Protein AF-R7IQS1-F1 (afdb_monomer_lite)

pLDDT: mean 73.22, std 17.19, range [38.41, 94.25]

Sequence (146 aa):
MSEILFSYESRPSFVGPFTARGRSVTVYADGSVAGCGVFTRMKKETNLKNLQLAERIMQILDSHKQELEEIPELLDTRVMDGSIDTFCFGEKKITGLQLSRHETELDESPAVFKKPDVRFYVNAVLDIYDEIVDAGIEYGINLRIR

Radius of gyration: 16.36 Å; chains: 1; bounding box: 37×40×42 Å

Structure (mmCIF, N/CA/C/O backbone):
data_AF-R7IQS1-F1
#
_entry.id   AF-R7IQS1-F1
#
loop_
_atom_site.group_PDB
_atom_site.id
_atom_site.type_symbol
_atom_site.label_atom_id
_atom_site.label_alt_id
_atom_site.label_comp_id
_atom_site.label_asym_id
_atom_site.label_entity_id
_atom_site.label_seq_id
_atom_site.pdbx_PDB_ins_code
_atom_site.Cartn_x
_atom_site.Cartn_y
_atom_site.Cartn_z
_atom_site.occupancy
_atom_site.B_iso_or_equiv
_atom_site.auth_seq_id
_atom_site.auth_comp_id
_atom_site.auth_asym_id
_atom_site.auth_atom_id
_atom_site.pdbx_PDB_model_num
ATOM 1 N N . MET A 1 1 ? 4.099 10.361 17.122 1.00 60.97 1 MET A N 1
ATOM 2 C CA . MET A 1 1 ? 3.426 10.287 15.808 1.00 60.97 1 MET A CA 1
ATOM 3 C C . MET A 1 1 ? 3.156 8.818 15.552 1.00 60.97 1 MET A C 1
ATOM 5 O O . MET A 1 1 ? 4.024 8.030 15.898 1.00 60.97 1 MET A O 1
ATOM 9 N N . SER A 1 2 ? 1.962 8.460 15.085 1.00 76.56 2 SER A N 1
ATOM 10 C CA . SER A 1 2 ? 1.597 7.061 14.824 1.00 76.56 2 SER A CA 1
ATOM 11 C C . SER A 1 2 ? 2.336 6.554 13.584 1.00 76.56 2 SER A C 1
ATOM 13 O O . SER A 1 2 ? 2.582 7.334 12.663 1.00 76.56 2 SER A O 1
ATOM 15 N N . GLU A 1 3 ? 2.719 5.280 13.586 1.00 87.62 3 GLU A N 1
ATOM 16 C CA . GLU A 1 3 ? 3.440 4.636 12.484 1.00 87.62 3 GLU A CA 1
ATOM 17 C C . GLU A 1 3 ? 2.566 4.550 11.224 1.00 87.62 3 GLU A C 1
ATOM 19 O O . GLU A 1 3 ? 1.348 4.383 11.326 1.00 87.62 3 GLU A O 1
ATOM 24 N N . ILE A 1 4 ? 3.172 4.708 10.045 1.00 87.75 4 ILE A N 1
ATOM 25 C CA . ILE A 1 4 ? 2.481 4.596 8.755 1.00 87.75 4 ILE A CA 1
ATOM 26 C C . ILE A 1 4 ? 2.507 3.130 8.338 1.00 87.75 4 ILE A C 1
ATOM 28 O O . ILE A 1 4 ? 3.579 2.564 8.170 1.00 87.75 4 ILE A O 1
ATOM 32 N N . LEU A 1 5 ? 1.332 2.542 8.128 1.00 90.44 5 LEU A N 1
ATOM 33 C CA . LEU A 1 5 ? 1.217 1.203 7.553 1.00 90.44 5 LEU A CA 1
ATOM 34 C C . LEU A 1 5 ? 1.214 1.262 6.035 1.00 90.44 5 LEU A C 1
ATOM 36 O O . LEU A 1 5 ? 1.879 0.483 5.365 1.00 90.44 5 LEU A O 1
ATOM 40 N N . PHE A 1 6 ? 0.459 2.205 5.489 1.00 90.56 6 PHE A N 1
ATOM 41 C CA . PHE A 1 6 ? 0.316 2.341 4.055 1.00 90.56 6 PHE A CA 1
ATOM 42 C C . PHE A 1 6 ? 0.206 3.809 3.678 1.00 90.56 6 PHE A C 1
ATOM 44 O O . PHE A 1 6 ? -0.498 4.571 4.339 1.00 90.56 6 PHE A O 1
ATOM 51 N N . SER A 1 7 ? 0.870 4.215 2.602 1.00 88.12 7 SER A N 1
ATOM 52 C CA . SER A 1 7 ? 0.621 5.504 1.971 1.00 88.12 7 SER A CA 1
ATOM 53 C C . SER A 1 7 ? 0.705 5.376 0.464 1.00 88.12 7 SER A C 1
ATOM 55 O O . SER A 1 7 ? 1.609 4.732 -0.051 1.00 88.12 7 SER A O 1
ATOM 57 N N . TYR A 1 8 ? -0.181 6.064 -0.241 1.00 87.00 8 TYR A N 1
ATOM 58 C CA . TYR A 1 8 ? -0.059 6.284 -1.673 1.00 87.00 8 TYR A CA 1
ATOM 59 C C . TYR A 1 8 ? -0.171 7.778 -1.953 1.00 87.00 8 TYR A C 1
ATOM 61 O O . TYR A 1 8 ? -1.058 8.446 -1.423 1.00 87.00 8 TYR A O 1
ATOM 69 N N . GLU A 1 9 ? 0.763 8.313 -2.733 1.00 83.94 9 GLU A N 1
ATOM 70 C CA . GLU A 1 9 ? 0.781 9.692 -3.204 1.00 83.94 9 GLU A CA 1
ATOM 71 C C . GLU A 1 9 ? 1.005 9.710 -4.716 1.00 83.94 9 GLU A C 1
ATOM 73 O O . GLU A 1 9 ? 1.972 9.135 -5.209 1.00 83.94 9 GLU A O 1
ATOM 78 N N . SER A 1 10 ? 0.140 10.421 -5.436 1.00 78.12 10 SER A N 1
ATOM 79 C CA . SER A 1 10 ? 0.286 10.678 -6.866 1.00 78.12 10 SER A CA 1
ATOM 80 C C . SER A 1 10 ? 0.473 12.173 -7.108 1.00 78.12 10 SER A C 1
ATOM 82 O O . SER A 1 10 ? -0.361 13.003 -6.711 1.00 78.12 10 SER A O 1
ATOM 84 N N . ARG A 1 11 ? 1.593 12.531 -7.742 1.00 73.69 11 ARG A N 1
ATOM 85 C CA . ARG A 1 11 ? 1.944 13.906 -8.110 1.00 73.69 11 ARG A CA 1
ATOM 86 C C . ARG A 1 11 ? 1.852 14.083 -9.625 1.00 73.69 11 ARG A C 1
ATOM 88 O O . ARG A 1 11 ? 2.633 13.455 -10.337 1.00 73.69 11 ARG A O 1
ATOM 95 N N . PRO A 1 12 ? 0.954 14.951 -10.125 1.00 65.31 12 PRO A N 1
ATOM 96 C CA . PRO A 1 12 ? 0.856 15.226 -11.552 1.00 65.31 12 PRO A CA 1
ATOM 97 C C . PRO A 1 12 ? 2.087 15.973 -12.072 1.00 65.31 12 PRO A C 1
ATOM 99 O O . PRO A 1 12 ? 2.670 16.813 -11.382 1.00 65.31 12 PRO A O 1
ATOM 102 N N . SER A 1 13 ? 2.419 15.688 -13.325 1.00 59.41 13 SER A N 1
ATOM 103 C CA . SER A 1 13 ? 3.627 16.131 -14.018 1.00 59.41 13 SER A CA 1
ATOM 104 C C . SER A 1 13 ? 3.785 17.630 -14.239 1.00 59.41 13 SER A C 1
ATOM 106 O O . SER A 1 13 ? 4.900 18.145 -14.222 1.00 59.41 13 SER A O 1
ATOM 108 N N . PHE A 1 14 ? 2.687 18.354 -14.436 1.00 54.12 14 PHE A N 1
ATOM 109 C CA . PHE A 1 14 ? 2.714 19.789 -14.697 1.00 54.12 14 PHE A CA 1
ATOM 110 C C . PHE A 1 14 ? 1.469 20.448 -14.130 1.00 54.12 14 PHE A C 1
ATOM 112 O O . PHE A 1 14 ? 0.427 20.522 -14.780 1.00 54.12 14 PHE A O 1
ATOM 119 N N . VAL A 1 15 ? 1.579 21.005 -12.929 1.00 46.50 15 VAL A N 1
ATOM 120 C CA . VAL A 1 15 ? 0.621 22.022 -12.509 1.00 46.50 15 VAL A CA 1
ATOM 121 C C . VAL A 1 15 ? 1.350 23.089 -11.715 1.00 46.50 15 VAL A C 1
ATOM 123 O O . VAL A 1 15 ? 2.012 22.803 -10.721 1.00 46.50 15 VAL A O 1
ATOM 126 N N . GLY A 1 16 ? 1.266 24.327 -12.210 1.00 44.22 16 GLY A N 1
ATOM 127 C CA . GLY A 1 16 ? 1.847 25.502 -11.574 1.00 44.22 16 GLY A CA 1
ATOM 128 C C . GLY A 1 16 ? 1.379 25.685 -10.121 1.00 44.22 16 GLY A C 1
ATOM 129 O O . GLY A 1 16 ? 0.491 24.968 -9.650 1.00 44.22 16 GLY A O 1
ATOM 130 N N . PRO A 1 17 ? 1.934 26.680 -9.405 1.00 47.72 17 PRO A N 1
ATOM 131 C CA . PRO A 1 17 ? 1.869 26.804 -7.940 1.00 47.72 17 PRO A CA 1
ATOM 132 C C . PRO A 1 17 ? 0.460 26.883 -7.316 1.00 47.72 17 PRO A C 1
ATOM 134 O O . PRO A 1 17 ? 0.344 26.913 -6.095 1.00 47.72 17 PRO A O 1
ATOM 137 N N . PHE A 1 18 ? -0.611 26.896 -8.116 1.00 39.88 18 PHE A N 1
ATOM 138 C CA . PHE A 1 18 ? -1.987 27.092 -7.662 1.00 39.88 18 PHE A CA 1
ATOM 139 C C . PHE A 1 18 ? -2.952 25.921 -7.921 1.00 39.88 18 PHE A C 1
ATOM 141 O O . PHE A 1 18 ? -4.099 26.011 -7.485 1.00 39.88 18 PHE A O 1
ATOM 148 N N . THR A 1 19 ? -2.537 24.812 -8.553 1.00 41.91 19 THR A N 1
ATOM 149 C CA . THR A 1 19 ? -3.476 23.711 -8.889 1.00 41.91 19 THR A CA 1
ATOM 150 C C . THR A 1 19 ? -2.966 22.275 -8.693 1.00 41.91 19 THR A C 1
ATOM 152 O O . THR A 1 19 ? -3.768 21.347 -8.784 1.00 41.91 19 THR A O 1
ATOM 155 N N . ALA A 1 20 ? -1.705 22.044 -8.313 1.00 42.16 20 ALA A N 1
ATOM 156 C CA . ALA A 1 20 ? -1.207 20.698 -7.995 1.00 42.16 20 ALA A CA 1
ATOM 157 C C . ALA A 1 20 ? -1.545 20.287 -6.550 1.00 42.16 20 ALA A C 1
ATOM 159 O O . ALA A 1 20 ? -0.673 20.244 -5.682 1.00 42.16 20 ALA A O 1
ATOM 160 N N . ARG A 1 21 ? -2.807 19.959 -6.253 1.00 52.22 21 ARG A N 1
ATOM 161 C CA . ARG A 1 21 ? -3.069 19.104 -5.085 1.00 52.22 21 ARG A CA 1
ATOM 162 C C . ARG A 1 21 ? -2.810 17.671 -5.522 1.00 52.22 21 ARG A C 1
ATOM 164 O O . ARG A 1 21 ? -3.714 17.013 -6.029 1.00 52.22 21 ARG A O 1
ATOM 171 N N . GLY A 1 22 ? -1.555 17.242 -5.370 1.00 58.06 22 GLY A N 1
ATOM 172 C CA . GLY A 1 22 ? -1.210 15.825 -5.402 1.00 58.06 22 GLY A CA 1
ATOM 173 C C . GLY A 1 22 ? -2.193 15.062 -4.523 1.00 58.06 22 GLY A C 1
ATOM 174 O O . GLY A 1 22 ? -2.633 15.569 -3.482 1.00 58.06 22 GLY A O 1
ATOM 175 N N . ARG A 1 23 ? -2.621 13.903 -5.005 1.00 73.88 23 ARG A N 1
ATOM 176 C CA . ARG A 1 23 ? -3.609 13.115 -4.292 1.00 73.88 23 ARG A CA 1
ATOM 177 C C . ARG A 1 23 ? -2.880 12.145 -3.392 1.00 73.88 23 ARG A C 1
ATOM 179 O O . ARG A 1 23 ? -1.956 11.484 -3.851 1.00 73.88 23 ARG A O 1
ATOM 186 N N . SER A 1 24 ? -3.281 12.067 -2.132 1.00 77.69 24 SER A N 1
ATOM 187 C CA . SER A 1 24 ? -2.673 11.130 -1.199 1.00 77.69 24 SER A CA 1
ATOM 188 C C . SER A 1 24 ? -3.688 10.465 -0.289 1.00 77.69 24 SER A C 1
ATOM 190 O O . SER A 1 24 ? -4.727 11.046 0.035 1.00 77.69 24 SER A O 1
ATOM 192 N N . VAL A 1 25 ? -3.361 9.249 0.131 1.00 83.50 25 VAL A N 1
ATOM 193 C CA . VAL A 1 25 ? -4.024 8.510 1.201 1.00 83.50 25 VAL A CA 1
ATOM 194 C C . VAL A 1 25 ? -2.947 7.889 2.083 1.00 83.50 25 VAL A C 1
ATOM 196 O O . VAL A 1 25 ? -1.929 7.424 1.581 1.00 83.50 25 VAL A O 1
ATOM 199 N N . THR A 1 26 ? -3.153 7.898 3.393 1.00 85.56 26 THR A N 1
ATOM 200 C CA . THR A 1 26 ? -2.239 7.344 4.390 1.00 85.56 26 THR A CA 1
ATOM 201 C C . THR A 1 26 ? -3.053 6.651 5.474 1.00 85.56 26 THR A C 1
ATOM 203 O O . THR A 1 26 ? -3.966 7.253 6.039 1.00 85.56 26 THR A O 1
ATOM 206 N N . VAL A 1 27 ? -2.719 5.402 5.778 1.00 86.19 27 VAL A N 1
ATOM 207 C CA . VAL A 1 27 ? -3.292 4.611 6.870 1.00 86.19 27 VAL A CA 1
ATOM 208 C C . VAL A 1 27 ? -2.227 4.426 7.945 1.00 86.19 27 VAL A C 1
ATOM 210 O O . VAL A 1 27 ? -1.097 4.030 7.655 1.00 86.19 27 VAL A O 1
ATOM 213 N N . TYR A 1 28 ? -2.590 4.728 9.186 1.00 88.81 28 TYR A N 1
ATOM 214 C CA . TYR A 1 28 ? -1.713 4.644 10.347 1.00 88.81 28 TYR A CA 1
ATOM 215 C C . TYR A 1 28 ? -2.023 3.406 11.192 1.00 88.81 28 TYR A C 1
ATOM 217 O O . TYR A 1 28 ? -3.158 2.930 11.226 1.00 88.81 28 TYR A O 1
ATOM 225 N N . ALA A 1 29 ? -1.029 2.937 11.946 1.00 86.69 29 ALA A N 1
ATOM 226 C CA . ALA A 1 29 ? -1.145 1.777 12.831 1.00 86.69 29 ALA A CA 1
ATOM 227 C C . ALA A 1 29 ? -2.180 1.952 13.958 1.00 86.69 29 ALA A C 1
ATOM 229 O O . ALA A 1 29 ? -2.677 0.973 14.501 1.00 86.69 29 ALA A O 1
ATOM 230 N N . ASP A 1 30 ? -2.543 3.192 14.297 1.00 83.50 30 ASP A N 1
ATOM 231 C CA . ASP A 1 30 ? -3.598 3.494 15.272 1.00 83.50 30 ASP A CA 1
ATOM 232 C C . ASP A 1 30 ? -5.020 3.481 14.670 1.00 83.50 30 ASP A C 1
ATOM 234 O O . ASP A 1 30 ? -5.979 3.876 15.337 1.00 83.50 30 ASP A O 1
ATOM 238 N N . GLY A 1 31 ? -5.162 3.063 13.406 1.00 78.50 31 GLY A N 1
ATOM 239 C CA . GLY A 1 31 ? -6.425 3.066 12.667 1.00 78.50 31 GLY A CA 1
ATOM 240 C C . GLY A 1 31 ? -6.834 4.448 12.150 1.00 78.50 31 GLY A C 1
ATOM 241 O O . GLY A 1 31 ? -7.946 4.630 11.654 1.00 78.50 31 GLY A O 1
ATOM 242 N N . SER A 1 32 ? -5.982 5.467 12.260 1.00 81.12 32 SER A N 1
ATOM 243 C CA . SER A 1 32 ? -6.255 6.745 11.602 1.00 81.12 32 SER A CA 1
ATOM 244 C C . SER A 1 32 ? -6.063 6.602 10.091 1.00 81.12 32 SER A C 1
ATOM 246 O O . SER A 1 32 ? -5.131 5.945 9.634 1.00 81.12 32 SER A O 1
ATOM 248 N N . VAL A 1 33 ? -6.910 7.264 9.302 1.00 77.50 33 VAL A N 1
ATOM 249 C CA . VAL A 1 33 ? -6.743 7.382 7.846 1.00 77.50 33 VAL A CA 1
ATOM 250 C C . VAL A 1 33 ? -6.757 8.862 7.486 1.00 77.50 33 VAL A C 1
ATOM 252 O O . VAL A 1 33 ? -7.678 9.586 7.867 1.00 77.50 33 VAL A O 1
ATOM 255 N N . ALA A 1 34 ? -5.733 9.322 6.777 1.00 77.50 34 ALA A N 1
ATOM 256 C CA . ALA A 1 34 ? -5.620 10.683 6.269 1.00 77.50 34 ALA A CA 1
ATOM 257 C C . ALA A 1 34 ? -5.584 10.664 4.740 1.00 77.50 34 ALA A C 1
ATOM 259 O O . ALA A 1 34 ? -5.003 9.765 4.148 1.00 77.50 34 ALA A O 1
ATOM 260 N N . GLY A 1 35 ? -6.173 11.662 4.086 1.00 69.88 35 GLY A N 1
ATOM 261 C CA . GLY A 1 35 ? -6.064 11.784 2.638 1.00 69.88 35 GLY A CA 1
ATOM 262 C C . GLY A 1 35 ? -6.423 13.167 2.113 1.00 69.88 35 GLY A C 1
ATOM 263 O O . GLY A 1 35 ? -7.186 13.917 2.728 1.00 69.88 35 GLY A O 1
ATOM 264 N N . CYS A 1 36 ? -5.860 13.509 0.958 1.00 63.44 36 CYS A N 1
ATOM 265 C CA . CYS A 1 36 ? -6.170 14.707 0.191 1.00 63.44 36 CYS A CA 1
ATOM 266 C C . CYS A 1 36 ? -6.525 14.252 -1.229 1.00 63.44 36 CYS A C 1
ATOM 268 O O . CYS A 1 36 ? -5.655 13.786 -1.948 1.00 63.44 36 CYS A O 1
ATOM 270 N N . GLY A 1 37 ? -7.797 14.318 -1.632 1.00 52.84 37 GLY A N 1
ATOM 271 C CA . GLY A 1 37 ? -8.218 13.925 -2.988 1.00 52.84 37 GLY A CA 1
ATOM 272 C C . GLY A 1 37 ? -9.622 13.334 -3.073 1.00 52.84 37 GLY A C 1
ATOM 273 O O . GLY A 1 37 ? -10.339 13.615 -4.026 1.00 52.84 37 GLY A O 1
ATOM 274 N N . VAL A 1 38 ? -10.065 12.608 -2.047 1.00 43.66 38 VAL A N 1
ATOM 275 C CA . VAL A 1 38 ? -11.446 12.125 -1.909 1.00 43.66 38 VAL A CA 1
ATOM 276 C C . VAL A 1 38 ? -11.828 12.212 -0.431 1.00 43.66 38 VAL A C 1
ATOM 278 O O . VAL A 1 38 ? -10.998 12.030 0.453 1.00 43.66 38 VAL A O 1
ATOM 281 N N . PHE A 1 39 ? -13.067 12.617 -0.173 1.00 40.59 39 PHE A N 1
ATOM 282 C CA . PHE A 1 39 ? -13.639 12.948 1.128 1.00 40.59 39 PHE A CA 1
ATOM 283 C C . PHE A 1 39 ? -13.334 11.944 2.251 1.00 40.59 39 PHE A C 1
ATOM 285 O O . PHE A 1 39 ? -14.108 11.025 2.471 1.00 40.59 39 PHE A O 1
ATOM 292 N N . THR A 1 40 ? -12.324 12.222 3.069 1.00 44.44 40 THR A N 1
ATOM 293 C CA . THR A 1 40 ? -12.306 11.838 4.488 1.00 44.44 40 THR A CA 1
ATOM 294 C C . THR A 1 40 ? -11.419 12.813 5.254 1.00 44.44 40 THR A C 1
ATOM 296 O O . THR A 1 40 ? -10.312 12.514 5.689 1.00 44.44 40 THR A O 1
ATOM 299 N N . ARG A 1 41 ? -11.940 14.022 5.503 1.00 42.88 41 ARG A N 1
ATOM 300 C CA . ARG A 1 41 ? -11.503 14.798 6.671 1.00 42.88 41 ARG A CA 1
ATOM 301 C C . ARG A 1 41 ? -12.084 14.095 7.903 1.00 42.88 41 ARG A C 1
ATOM 303 O O . ARG A 1 41 ? -13.055 14.565 8.487 1.00 42.88 41 ARG A O 1
ATOM 310 N N . MET A 1 42 ? -11.571 12.908 8.224 1.00 47.38 42 MET A N 1
ATOM 311 C CA . MET A 1 42 ? -12.002 12.163 9.398 1.00 47.38 42 MET A CA 1
ATOM 312 C C . MET A 1 42 ? -11.446 12.901 10.610 1.00 47.38 42 MET A C 1
ATOM 314 O O . MET A 1 42 ? -10.234 13.053 10.778 1.00 47.38 42 MET A O 1
ATOM 318 N N . LYS A 1 43 ? -12.349 13.401 11.457 1.00 43.19 43 LYS A N 1
ATOM 319 C CA . LYS A 1 43 ? -12.009 13.625 12.861 1.00 43.19 43 LYS A CA 1
ATOM 320 C C . LYS A 1 43 ? -11.352 12.344 13.369 1.00 43.19 43 LYS A C 1
ATOM 322 O O . LYS A 1 43 ? -11.723 11.261 12.934 1.00 43.19 43 LYS A O 1
ATOM 327 N N . LYS A 1 44 ? -10.373 12.493 14.255 1.00 45.62 44 LYS A N 1
ATOM 328 C CA . LYS A 1 44 ? -9.653 11.411 14.930 1.00 45.62 44 LYS A CA 1
ATOM 329 C C . LYS A 1 44 ? -10.645 10.568 15.755 1.00 45.62 44 LYS A C 1
ATOM 331 O O . LYS A 1 44 ? -10.752 10.735 16.962 1.00 45.62 44 LYS A O 1
ATOM 336 N N . GLU A 1 45 ? -11.449 9.755 15.086 1.00 50.00 45 GLU A N 1
ATOM 337 C CA . GLU A 1 45 ? -12.415 8.832 15.662 1.00 50.00 45 GLU A CA 1
ATOM 338 C C . GLU A 1 45 ? -11.914 7.435 15.337 1.00 50.00 45 GLU A C 1
ATOM 340 O O . GLU A 1 45 ? -11.957 6.968 14.198 1.00 50.00 45 GLU A O 1
ATOM 345 N N . THR A 1 46 ? -11.366 6.793 16.360 1.00 55.88 46 THR A N 1
ATOM 346 C CA . THR A 1 46 ? -10.931 5.405 16.327 1.00 55.88 46 THR A CA 1
ATOM 347 C C . THR A 1 46 ? -12.181 4.530 16.239 1.00 55.88 46 THR A C 1
ATOM 349 O O . THR A 1 46 ? -12.788 4.185 17.249 1.00 55.88 46 THR A O 1
ATOM 352 N N . ASN A 1 47 ? -12.640 4.245 15.023 1.00 68.75 47 ASN A N 1
ATOM 353 C CA . ASN A 1 47 ? -13.753 3.330 14.792 1.00 68.75 47 ASN A CA 1
ATOM 354 C C . ASN A 1 47 ? -13.206 1.898 14.691 1.00 68.75 47 ASN A C 1
ATOM 356 O O . ASN A 1 47 ? -12.154 1.691 14.088 1.00 68.75 47 ASN A O 1
ATOM 360 N N . LEU A 1 48 ? -13.918 0.914 15.252 1.00 80.50 48 LEU A N 1
ATOM 361 C CA . LEU A 1 48 ? -13.513 -0.500 15.268 1.00 80.50 48 LEU A CA 1
ATOM 362 C C . LEU A 1 48 ? -13.111 -0.999 13.871 1.00 80.50 48 LEU A C 1
ATOM 364 O O . LEU A 1 48 ? -12.128 -1.715 13.728 1.00 80.50 48 LEU A O 1
ATOM 368 N N . LYS A 1 49 ? -13.823 -0.545 12.835 1.00 83.31 49 LYS A N 1
ATOM 369 C CA . LYS A 1 49 ? -13.541 -0.878 11.434 1.00 83.31 49 LYS A CA 1
ATOM 370 C C . LYS A 1 49 ? -12.169 -0.403 10.956 1.00 83.31 49 LYS A C 1
ATOM 372 O O . LYS A 1 49 ? -11.514 -1.109 10.202 1.00 83.31 49 LYS A O 1
ATOM 377 N N . ASN A 1 50 ? -11.717 0.772 11.393 1.00 80.62 50 ASN A N 1
ATOM 378 C CA . ASN A 1 50 ? -10.414 1.279 10.973 1.00 80.62 50 ASN A CA 1
ATOM 379 C C . ASN A 1 50 ? -9.267 0.555 11.692 1.00 80.62 50 ASN A C 1
ATOM 381 O O . ASN A 1 50 ? -8.195 0.399 11.118 1.00 80.62 50 ASN A O 1
ATOM 385 N N . LEU A 1 51 ? -9.492 0.109 12.934 1.00 84.81 51 LEU A N 1
ATOM 386 C CA . LEU A 1 51 ? -8.544 -0.754 13.644 1.00 84.81 51 LEU A CA 1
ATOM 387 C C . LEU A 1 51 ? -8.440 -2.121 12.960 1.00 84.81 51 LEU A C 1
ATOM 389 O O . LEU A 1 51 ? -7.336 -2.585 12.707 1.00 84.81 51 LEU A O 1
ATOM 393 N N . GLN A 1 52 ? -9.576 -2.711 12.576 1.00 87.94 52 GLN A N 1
ATOM 394 C CA . GLN A 1 52 ? -9.606 -3.955 11.797 1.00 87.94 52 GLN A CA 1
ATOM 395 C C . GLN A 1 52 ? -8.901 -3.805 10.444 1.00 87.94 52 GLN A C 1
ATOM 397 O O . GLN A 1 52 ? -8.137 -4.683 10.056 1.00 87.94 52 GLN A O 1
ATOM 402 N N . LEU A 1 53 ? -9.088 -2.673 9.755 1.00 88.62 53 LEU A N 1
ATOM 403 C CA . LEU A 1 53 ? -8.335 -2.362 8.541 1.00 88.62 53 LEU A CA 1
ATOM 404 C C . LEU A 1 53 ? -6.826 -2.289 8.817 1.00 88.62 53 LEU A C 1
ATOM 406 O O . LEU A 1 53 ? -6.053 -2.863 8.061 1.00 88.62 53 LEU A O 1
ATOM 410 N N . ALA A 1 54 ? -6.398 -1.599 9.877 1.00 87.88 54 ALA A N 1
ATOM 411 C CA . ALA A 1 54 ? -4.980 -1.489 10.220 1.00 87.88 54 ALA A CA 1
ATOM 412 C C . ALA A 1 54 ? -4.354 -2.867 10.498 1.00 87.88 54 ALA A C 1
ATOM 414 O O . ALA A 1 54 ? -3.307 -3.183 9.938 1.00 87.88 54 ALA A O 1
ATOM 415 N N . GLU A 1 55 ? -5.027 -3.718 11.277 1.00 90.25 55 GLU A N 1
ATOM 416 C CA . GLU A 1 55 ? -4.604 -5.106 11.512 1.00 90.25 55 GLU A CA 1
ATOM 417 C C . GLU A 1 55 ? -4.541 -5.912 10.210 1.00 90.25 55 GLU A C 1
ATOM 419 O O . GLU A 1 55 ? -3.592 -6.664 9.983 1.00 90.25 55 GLU A O 1
ATOM 424 N N . ARG A 1 56 ? -5.524 -5.737 9.319 1.00 92.88 56 ARG A N 1
ATOM 425 C CA . ARG A 1 56 ? -5.548 -6.430 8.030 1.00 92.88 56 ARG A CA 1
ATOM 426 C C . ARG A 1 56 ? -4.410 -5.983 7.116 1.00 92.88 56 ARG A C 1
ATOM 428 O O . ARG A 1 56 ? -3.788 -6.828 6.483 1.00 92.88 56 ARG A O 1
ATOM 435 N N . ILE A 1 57 ? -4.102 -4.688 7.079 1.00 92.31 57 ILE A N 1
ATOM 436 C CA . ILE A 1 57 ? -2.961 -4.164 6.321 1.00 92.31 57 ILE A CA 1
ATOM 437 C C . ILE A 1 57 ? -1.655 -4.729 6.881 1.00 92.31 57 ILE A C 1
ATOM 439 O O . ILE A 1 57 ? -0.829 -5.169 6.094 1.00 92.31 57 ILE A O 1
ATOM 443 N N . MET A 1 58 ? -1.476 -4.795 8.205 1.00 92.62 58 MET A N 1
ATOM 444 C CA . MET A 1 58 ? -0.289 -5.437 8.793 1.00 92.62 58 MET A CA 1
ATOM 445 C C . MET A 1 58 ? -0.136 -6.892 8.321 1.00 92.62 58 MET A C 1
ATOM 447 O O . MET A 1 58 ? 0.956 -7.289 7.934 1.00 92.62 58 MET A O 1
ATOM 451 N N . GLN A 1 59 ? -1.229 -7.664 8.273 1.00 93.94 59 GLN A N 1
ATOM 452 C CA . GLN A 1 59 ? -1.200 -9.043 7.767 1.00 93.94 59 GLN A CA 1
ATOM 453 C C . GLN A 1 59 ? -0.795 -9.132 6.289 1.00 93.94 59 GLN A C 1
ATOM 455 O O . GLN A 1 59 ? -0.051 -10.040 5.931 1.00 93.94 59 GLN A O 1
ATOM 460 N N . 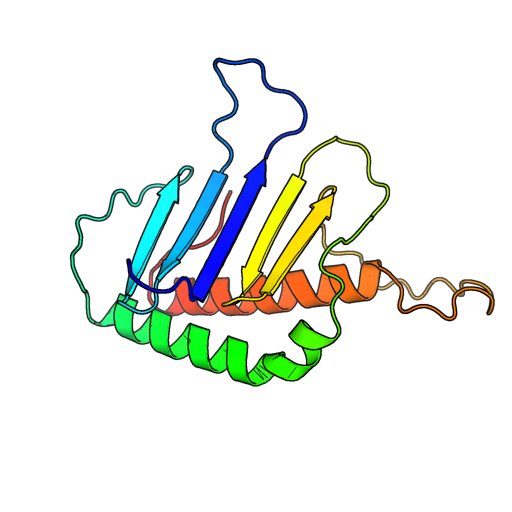ILE A 1 60 ? -1.274 -8.208 5.446 1.00 93.44 60 ILE A N 1
ATOM 461 C CA . ILE A 1 60 ? -0.890 -8.126 4.025 1.00 93.44 60 ILE A CA 1
ATOM 462 C C . ILE A 1 60 ? 0.602 -7.777 3.907 1.00 93.44 60 ILE A C 1
ATOM 464 O O . ILE A 1 60 ? 1.347 -8.408 3.164 1.00 93.44 60 ILE A O 1
ATOM 468 N N . LEU A 1 61 ? 1.084 -6.801 4.680 1.00 92.50 61 LEU A N 1
ATOM 469 C CA . LEU A 1 61 ? 2.501 -6.429 4.672 1.00 92.50 61 LEU A CA 1
ATOM 470 C C . LEU A 1 61 ? 3.401 -7.589 5.114 1.00 92.50 61 LEU A C 1
ATOM 472 O O . LEU A 1 61 ? 4.443 -7.818 4.503 1.00 92.50 61 LEU A O 1
ATOM 476 N N . ASP A 1 62 ? 2.986 -8.346 6.130 1.00 93.12 62 ASP A N 1
ATOM 477 C CA . ASP A 1 62 ? 3.707 -9.535 6.582 1.00 93.12 62 ASP A CA 1
ATOM 478 C C . ASP A 1 62 ? 3.705 -10.648 5.521 1.00 93.12 62 ASP A C 1
ATOM 480 O O . ASP A 1 62 ? 4.737 -11.296 5.326 1.00 93.12 62 ASP A O 1
ATOM 484 N N . SER A 1 63 ? 2.596 -10.861 4.795 1.00 94.25 63 SER A N 1
ATOM 485 C CA . SER A 1 63 ? 2.538 -11.872 3.727 1.00 94.25 63 SER A CA 1
ATOM 486 C C . SER A 1 63 ? 3.400 -11.516 2.515 1.00 94.25 63 SER A C 1
ATOM 488 O O . SER A 1 63 ? 3.943 -12.421 1.884 1.00 94.25 63 SER A O 1
ATOM 490 N N . HIS A 1 64 ? 3.587 -10.224 2.230 1.00 92.31 64 HIS A N 1
ATOM 491 C CA . HIS A 1 64 ? 4.424 -9.724 1.130 1.00 92.31 64 HIS A CA 1
ATOM 492 C C . HIS A 1 64 ? 5.816 -9.257 1.566 1.00 92.31 64 HIS A C 1
ATOM 494 O O . HIS A 1 64 ? 6.542 -8.655 0.776 1.00 92.31 64 HIS A O 1
ATOM 500 N N . LYS A 1 65 ? 6.239 -9.533 2.805 1.00 90.50 65 LYS A N 1
ATOM 501 C CA . LYS A 1 65 ? 7.494 -9.001 3.354 1.00 90.50 65 LYS A CA 1
ATOM 502 C C . LYS A 1 65 ? 8.714 -9.303 2.478 1.00 90.50 65 LYS A C 1
ATOM 504 O O . LYS A 1 65 ? 9.497 -8.403 2.188 1.00 90.50 65 LYS A O 1
ATOM 509 N N . GLN A 1 66 ? 8.860 -10.554 2.041 1.00 87.50 66 GLN A N 1
ATOM 510 C CA . GLN A 1 66 ? 9.985 -10.963 1.196 1.00 87.50 66 GLN A CA 1
ATOM 511 C C . GLN A 1 66 ? 9.943 -10.272 -0.178 1.00 87.50 66 GLN A C 1
ATOM 513 O O . GLN A 1 66 ? 10.966 -9.810 -0.672 1.00 87.50 66 GLN A O 1
ATOM 518 N N . GLU A 1 67 ? 8.758 -10.146 -0.773 1.00 86.88 67 GLU A N 1
ATOM 519 C CA . GLU A 1 67 ? 8.566 -9.471 -2.059 1.00 86.88 67 GLU A CA 1
ATOM 520 C C . GLU A 1 67 ? 8.897 -7.970 -1.964 1.00 86.88 67 GLU A C 1
ATOM 522 O O . GLU A 1 67 ? 9.620 -7.432 -2.803 1.00 86.88 67 GLU A O 1
ATOM 527 N N . LEU A 1 68 ? 8.466 -7.302 -0.889 1.00 88.50 68 LEU A N 1
ATOM 528 C CA . LEU A 1 68 ? 8.779 -5.897 -0.603 1.00 88.50 68 LEU A CA 1
ATOM 529 C C . LEU A 1 68 ? 10.280 -5.643 -0.384 1.00 88.50 68 LEU A C 1
ATOM 531 O O . LEU A 1 68 ? 10.782 -4.569 -0.736 1.00 88.50 68 LEU A O 1
ATOM 535 N N . GLU A 1 69 ? 11.007 -6.608 0.186 1.00 88.50 69 GLU A N 1
ATOM 536 C CA . GLU A 1 69 ? 12.467 -6.544 0.320 1.00 88.50 69 GLU A CA 1
ATOM 537 C C . GLU A 1 69 ? 13.162 -6.603 -1.051 1.00 88.50 69 GLU A C 1
ATOM 539 O O . GLU A 1 69 ? 14.129 -5.869 -1.279 1.00 88.50 69 GLU A O 1
ATOM 544 N N . GLU A 1 70 ? 12.639 -7.410 -1.980 1.00 88.00 70 GLU A N 1
ATOM 545 C CA . GLU A 1 70 ? 13.184 -7.586 -3.331 1.00 88.00 70 GLU A CA 1
ATOM 546 C C . GLU A 1 70 ? 12.860 -6.423 -4.284 1.00 88.00 70 GLU A C 1
ATOM 548 O O . GLU A 1 70 ? 13.652 -6.139 -5.189 1.00 88.00 70 GLU A O 1
ATOM 553 N N . ILE A 1 71 ? 11.731 -5.728 -4.091 1.00 86.44 71 ILE A N 1
ATOM 554 C CA . ILE A 1 71 ? 11.334 -4.607 -4.953 1.00 86.44 71 ILE A CA 1
ATOM 555 C C . ILE A 1 71 ? 12.314 -3.422 -4.798 1.00 86.44 71 ILE A C 1
ATOM 557 O O . ILE A 1 71 ? 12.531 -2.916 -3.687 1.00 86.44 71 ILE A O 1
ATOM 561 N N . PRO A 1 72 ? 12.887 -2.902 -5.902 1.00 85.88 72 PRO A N 1
ATOM 562 C CA . PRO A 1 72 ? 13.685 -1.681 -5.876 1.00 85.88 72 PRO A CA 1
ATOM 563 C C . PRO A 1 72 ? 12.870 -0.465 -5.416 1.00 85.88 72 PRO A C 1
ATOM 565 O O . PRO A 1 72 ? 11.722 -0.284 -5.807 1.00 85.88 72 PRO A O 1
ATOM 568 N N . GLU A 1 73 ? 13.490 0.430 -4.645 1.00 86.69 73 GLU A N 1
ATOM 569 C CA . GLU A 1 73 ? 12.837 1.670 -4.185 1.00 86.69 73 GLU A CA 1
ATOM 570 C C . GLU A 1 73 ? 12.523 2.652 -5.324 1.00 86.69 73 GLU A C 1
ATOM 572 O O . GLU A 1 73 ? 11.670 3.524 -5.170 1.00 86.69 73 GLU A O 1
ATOM 577 N N . LEU A 1 74 ? 13.212 2.527 -6.462 1.00 84.00 74 LEU A N 1
ATOM 578 C CA . LEU A 1 74 ? 12.999 3.350 -7.647 1.00 84.00 74 LEU A CA 1
ATOM 579 C C . LEU A 1 74 ? 12.670 2.462 -8.849 1.00 84.00 74 LEU A C 1
ATOM 581 O O . LEU A 1 74 ? 13.521 1.704 -9.319 1.00 84.00 74 LEU A O 1
ATOM 585 N N . LEU A 1 75 ? 11.448 2.597 -9.358 1.00 81.06 75 LEU A N 1
ATOM 586 C CA . LEU A 1 75 ? 10.955 1.908 -10.547 1.00 81.06 75 LEU A CA 1
ATOM 587 C C . LEU A 1 75 ? 10.942 2.881 -11.734 1.00 81.06 75 LEU A C 1
ATOM 589 O O . LEU A 1 75 ? 10.033 3.696 -11.891 1.00 81.06 75 LEU A O 1
ATOM 593 N N . ASP A 1 76 ? 11.981 2.813 -12.568 1.00 73.56 76 ASP A N 1
ATOM 594 C CA . ASP A 1 76 ? 12.089 3.620 -13.788 1.00 73.56 76 ASP A CA 1
ATOM 595 C C . ASP A 1 76 ? 11.390 2.920 -14.963 1.00 73.56 76 ASP A C 1
ATOM 597 O O . ASP A 1 76 ? 11.965 2.073 -15.649 1.00 73.56 76 ASP A O 1
ATOM 601 N N . THR A 1 77 ? 10.124 3.273 -15.183 1.00 65.44 77 THR A N 1
ATOM 602 C CA . THR A 1 77 ? 9.284 2.745 -16.271 1.00 65.44 77 THR A CA 1
ATOM 603 C C . THR A 1 77 ? 9.547 3.432 -17.618 1.00 65.44 77 THR A C 1
ATOM 605 O O . THR A 1 77 ? 8.999 3.008 -18.635 1.00 65.44 77 THR A O 1
ATOM 608 N N . ARG A 1 78 ? 10.386 4.484 -17.660 1.00 61.50 78 ARG A N 1
ATOM 609 C CA . ARG A 1 78 ? 10.661 5.339 -18.835 1.00 61.50 78 ARG A CA 1
ATOM 610 C C . ARG A 1 78 ? 9.430 5.992 -19.487 1.00 61.50 78 ARG A C 1
ATOM 612 O O . ARG A 1 78 ? 9.558 6.566 -20.570 1.00 61.50 78 ARG A O 1
ATOM 619 N N . VAL A 1 79 ? 8.257 5.950 -18.852 1.00 55.97 79 VAL A N 1
ATOM 620 C CA . VAL A 1 79 ? 7.047 6.628 -19.336 1.00 55.97 79 VAL A CA 1
ATOM 621 C C . VAL A 1 79 ? 7.117 8.103 -18.925 1.00 55.97 79 VAL A C 1
ATOM 623 O O . VAL A 1 79 ? 7.153 8.436 -17.744 1.00 55.97 79 VAL A O 1
ATOM 626 N N . MET A 1 80 ? 7.207 9.002 -19.910 1.00 53.22 80 MET A N 1
ATOM 627 C CA . MET A 1 80 ? 7.365 10.448 -19.704 1.00 53.22 80 MET A CA 1
ATOM 628 C C . MET A 1 80 ? 6.048 11.203 -19.926 1.00 53.22 80 MET A C 1
ATOM 630 O O . MET A 1 80 ? 5.943 12.010 -20.848 1.00 53.22 80 MET A O 1
ATOM 634 N N . ASP A 1 81 ? 5.045 10.984 -19.075 1.00 58.12 81 ASP A N 1
ATOM 635 C CA . ASP A 1 81 ? 4.026 12.020 -18.856 1.00 58.12 81 ASP A CA 1
ATOM 636 C C . ASP A 1 81 ? 4.485 13.024 -17.778 1.00 58.12 81 ASP A C 1
ATOM 638 O O . ASP A 1 81 ? 4.021 14.162 -17.788 1.00 58.12 81 ASP A O 1
ATOM 642 N N . GLY A 1 82 ? 5.443 12.610 -16.927 1.00 58.72 82 GLY A N 1
ATOM 643 C CA . GLY A 1 82 ? 6.090 13.328 -15.822 1.00 58.72 82 GLY A CA 1
ATOM 644 C C . GLY A 1 82 ? 5.448 13.100 -14.442 1.00 58.72 82 GLY A C 1
ATOM 645 O O . GLY A 1 82 ? 5.841 13.762 -13.481 1.00 58.72 82 GLY A O 1
ATOM 646 N N . SER A 1 83 ? 4.427 12.243 -14.347 1.00 68.81 83 SER A N 1
ATOM 647 C CA . SER A 1 83 ? 3.672 11.979 -13.121 1.00 68.81 83 SER A CA 1
ATOM 648 C C . SER A 1 83 ? 4.451 11.013 -12.230 1.00 68.81 83 SER A C 1
ATOM 650 O O . SER A 1 83 ? 5.037 10.040 -12.708 1.00 68.81 83 SER A O 1
ATOM 652 N N . ILE A 1 84 ? 4.482 11.288 -10.926 1.00 77.25 84 ILE A N 1
ATOM 653 C CA . ILE A 1 84 ? 5.244 10.500 -9.950 1.00 77.25 84 ILE A CA 1
ATOM 654 C C . ILE A 1 84 ? 4.273 9.848 -8.976 1.00 77.25 84 ILE A C 1
ATOM 656 O O . ILE A 1 84 ? 3.554 10.545 -8.258 1.00 77.25 84 ILE A O 1
ATOM 660 N N . ASP A 1 85 ? 4.321 8.523 -8.911 1.00 82.00 85 ASP A N 1
ATOM 661 C CA . ASP A 1 85 ? 3.607 7.721 -7.929 1.00 82.00 85 ASP A CA 1
ATOM 662 C C . ASP A 1 85 ? 4.575 7.276 -6.833 1.00 82.00 85 ASP A C 1
ATOM 664 O O . ASP A 1 85 ? 5.698 6.840 -7.088 1.00 82.00 85 ASP A O 1
ATOM 668 N N . THR A 1 86 ? 4.157 7.424 -5.582 1.00 86.31 86 THR A N 1
ATOM 669 C CA . THR A 1 86 ? 4.931 7.031 -4.406 1.00 86.31 86 THR A CA 1
ATOM 670 C C . THR A 1 86 ? 4.070 6.167 -3.502 1.00 86.31 86 THR A C 1
ATOM 672 O O . THR A 1 86 ? 3.041 6.622 -3.006 1.00 86.31 86 THR A O 1
ATOM 675 N N . PHE A 1 87 ? 4.525 4.945 -3.258 1.00 88.75 87 PHE A N 1
ATOM 676 C CA . PHE A 1 87 ? 3.922 3.979 -2.353 1.00 88.75 87 PHE A CA 1
ATOM 677 C C . PHE A 1 87 ? 4.812 3.810 -1.120 1.00 88.75 87 PHE A C 1
ATOM 679 O O . PHE A 1 87 ? 6.030 3.676 -1.235 1.00 88.75 87 PHE A O 1
ATOM 686 N N . CYS A 1 88 ? 4.210 3.808 0.064 1.00 90.38 88 CYS A N 1
ATOM 687 C CA . CYS A 1 88 ? 4.858 3.396 1.301 1.00 90.38 88 CYS A CA 1
ATOM 688 C C . CYS A 1 88 ? 4.122 2.177 1.851 1.00 90.38 88 CYS A C 1
ATOM 690 O O . CYS A 1 88 ? 2.914 2.248 2.071 1.00 90.38 88 CYS A O 1
ATOM 692 N N . PHE A 1 89 ? 4.860 1.101 2.099 1.00 90.00 89 PHE A N 1
ATOM 693 C CA . PHE A 1 89 ? 4.402 -0.149 2.697 1.00 90.00 89 PHE A CA 1
ATOM 694 C C . PHE A 1 89 ? 5.207 -0.365 3.983 1.00 90.00 89 PHE A C 1
ATOM 696 O O . PHE A 1 89 ? 6.350 -0.824 3.949 1.00 90.00 89 PHE A O 1
ATOM 703 N N . GLY A 1 90 ? 4.655 0.068 5.116 1.00 89.25 90 GLY A N 1
ATOM 704 C CA . GLY A 1 90 ? 5.407 0.213 6.361 1.00 89.25 90 GLY A CA 1
ATOM 705 C C . GLY A 1 90 ? 6.598 1.161 6.185 1.00 89.25 90 GLY A C 1
ATOM 706 O O . GLY A 1 90 ? 6.446 2.311 5.766 1.00 89.25 90 GLY A O 1
ATOM 707 N N . GLU A 1 91 ? 7.801 0.656 6.460 1.00 86.81 91 GLU A N 1
ATOM 708 C CA . GLU A 1 91 ? 9.061 1.392 6.289 1.00 86.81 91 GLU A CA 1
ATOM 709 C C . GLU A 1 91 ? 9.539 1.456 4.829 1.00 86.81 91 GLU A C 1
ATOM 711 O O . GLU A 1 91 ? 10.323 2.338 4.468 1.00 86.81 91 GLU A O 1
ATOM 716 N N . LYS A 1 92 ? 9.072 0.540 3.969 1.00 89.50 92 LYS A N 1
ATOM 717 C CA . LYS A 1 92 ? 9.520 0.453 2.579 1.00 89.50 92 LYS A CA 1
ATOM 718 C C . LYS A 1 92 ? 8.846 1.533 1.745 1.00 89.50 92 LYS A C 1
ATOM 720 O O . LYS A 1 92 ? 7.622 1.577 1.634 1.00 89.50 92 LYS A O 1
ATOM 725 N N . LYS A 1 93 ? 9.654 2.370 1.095 1.00 89.88 93 LYS A N 1
ATOM 726 C CA . LYS A 1 93 ? 9.187 3.393 0.158 1.00 89.88 93 LYS A CA 1
ATOM 727 C C . LYS A 1 93 ? 9.570 3.024 -1.270 1.00 89.88 93 LYS A C 1
ATOM 729 O O . LYS A 1 93 ? 10.735 2.766 -1.552 1.00 89.88 93 LYS A O 1
ATOM 734 N N . ILE A 1 94 ? 8.593 3.045 -2.169 1.00 88.12 94 ILE A N 1
ATOM 735 C CA . ILE A 1 94 ? 8.755 2.723 -3.585 1.00 88.12 94 ILE A CA 1
ATOM 736 C C . ILE A 1 94 ? 8.216 3.890 -4.405 1.00 88.12 94 ILE A C 1
ATOM 738 O O . ILE A 1 94 ? 7.092 4.343 -4.207 1.00 88.12 94 ILE A O 1
ATOM 742 N N . THR A 1 95 ? 9.038 4.413 -5.304 1.00 85.06 95 THR A N 1
ATOM 743 C CA . THR A 1 95 ? 8.714 5.555 -6.158 1.00 85.06 95 THR A CA 1
ATOM 744 C C . THR A 1 95 ? 8.841 5.135 -7.612 1.00 85.06 95 THR A C 1
ATOM 746 O O . THR A 1 95 ? 9.849 4.547 -7.999 1.00 85.06 95 THR A O 1
ATOM 749 N N . GLY A 1 96 ? 7.840 5.451 -8.425 1.00 77.50 96 GLY A N 1
ATOM 750 C CA . GLY A 1 96 ? 7.848 5.160 -9.851 1.00 77.50 96 GLY A CA 1
ATOM 751 C C . GLY A 1 96 ? 7.323 6.320 -10.681 1.00 77.50 96 GLY A C 1
ATOM 752 O O . GLY A 1 96 ? 6.527 7.136 -10.213 1.00 77.50 96 GLY A O 1
ATOM 753 N N . LEU A 1 97 ? 7.791 6.395 -11.924 1.00 70.06 97 LEU A N 1
ATOM 754 C CA . LEU A 1 97 ? 7.189 7.255 -12.941 1.00 70.06 97 LEU A CA 1
ATOM 755 C C . LEU A 1 97 ? 5.954 6.534 -13.483 1.00 70.06 97 LEU A C 1
ATOM 757 O O . LEU A 1 97 ? 6.093 5.419 -13.977 1.00 70.06 97 LEU A O 1
ATOM 761 N N . GLN A 1 98 ? 4.776 7.142 -13.339 1.00 66.81 98 GLN A N 1
ATOM 762 C CA . GLN A 1 98 ? 3.479 6.635 -13.806 1.00 66.81 98 GLN A CA 1
ATOM 763 C C . GLN A 1 98 ? 3.339 5.100 -13.729 1.00 66.81 98 GLN A C 1
ATOM 765 O O . GLN A 1 98 ? 3.482 4.385 -14.729 1.00 66.81 98 GLN A O 1
ATOM 770 N N . LEU A 1 99 ? 3.067 4.580 -12.530 1.00 65.25 99 LEU A N 1
ATOM 771 C CA . LEU A 1 99 ? 2.913 3.139 -12.331 1.00 65.25 99 LEU A CA 1
ATOM 772 C C . LEU A 1 99 ? 1.551 2.702 -12.882 1.00 65.25 99 LEU A C 1
ATOM 774 O O . LEU A 1 99 ? 0.499 3.062 -12.360 1.00 65.25 99 LEU A O 1
ATOM 778 N N . SER A 1 100 ? 1.570 1.933 -13.968 1.00 66.25 100 SER A N 1
ATOM 779 C CA . SER A 1 100 ? 0.371 1.382 -14.599 1.00 66.25 100 SER A CA 1
ATOM 780 C C . SER A 1 100 ? 0.526 -0.122 -14.773 1.00 66.25 100 SER A C 1
ATOM 782 O O . SER A 1 100 ? 1.639 -0.614 -14.957 1.00 66.25 100 SER A O 1
ATOM 784 N N . ARG A 1 101 ? -0.590 -0.857 -14.679 1.00 66.38 101 ARG A N 1
ATOM 785 C CA . ARG A 1 101 ? -0.581 -2.305 -14.907 1.00 66.38 101 ARG A CA 1
ATOM 786 C C . ARG A 1 101 ? -0.076 -2.559 -16.324 1.00 66.38 101 ARG A C 1
ATOM 788 O O . ARG A 1 101 ? -0.661 -2.068 -17.289 1.00 66.38 101 ARG A O 1
ATOM 795 N N . HIS A 1 102 ? 0.997 -3.329 -16.433 1.00 59.06 102 HIS A N 1
ATOM 796 C CA . HIS A 1 102 ? 1.484 -3.806 -17.715 1.00 59.06 102 HIS A CA 1
ATOM 797 C C . HIS A 1 102 ? 0.875 -5.183 -17.958 1.00 59.06 102 HIS A C 1
ATOM 799 O O . HIS A 1 102 ? 1.091 -6.094 -17.154 1.00 59.06 102 HIS A O 1
ATOM 805 N N . GLU A 1 103 ? 0.111 -5.330 -19.047 1.00 52.69 103 GLU A N 1
ATOM 806 C CA . GLU A 1 103 ? -0.272 -6.654 -19.535 1.00 52.69 103 GLU A CA 1
ATOM 807 C C . GLU A 1 103 ? 1.020 -7.443 -19.735 1.00 52.69 103 GLU A C 1
ATOM 809 O O . GLU A 1 103 ? 1.933 -7.011 -20.441 1.00 52.69 103 GLU A O 1
ATOM 814 N N . THR A 1 104 ? 1.131 -8.568 -19.038 1.00 47.53 104 THR A N 1
ATOM 815 C CA . THR A 1 104 ? 2.202 -9.547 -19.192 1.00 47.53 104 THR A CA 1
ATOM 816 C C . THR A 1 104 ? 2.049 -10.247 -20.543 1.00 47.53 104 THR A C 1
ATOM 818 O O . THR A 1 104 ? 1.927 -11.465 -20.625 1.00 47.53 104 THR A O 1
ATOM 821 N N . GLU A 1 105 ? 2.063 -9.493 -21.641 1.00 42.78 105 GLU A N 1
ATOM 822 C CA . GLU A 1 105 ? 2.554 -10.051 -22.888 1.00 42.78 105 G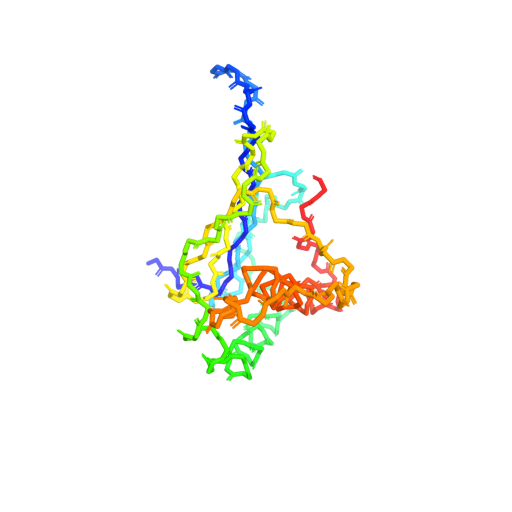LU A CA 1
ATOM 823 C C . GLU A 1 105 ? 4.033 -10.341 -22.630 1.00 42.78 105 GLU A C 1
ATOM 825 O O . GLU A 1 105 ? 4.864 -9.440 -22.498 1.00 42.78 105 GLU A O 1
ATOM 830 N N . LEU A 1 106 ? 4.322 -11.627 -22.418 1.00 47.81 106 LEU A N 1
ATOM 831 C CA . LEU A 1 106 ? 5.652 -12.220 -22.470 1.00 47.81 106 LEU A CA 1
ATOM 832 C C . LEU A 1 106 ? 6.224 -11.949 -23.866 1.00 47.81 106 LEU A C 1
ATOM 834 O O . LEU A 1 106 ? 6.276 -12.836 -24.711 1.00 47.81 106 LEU A O 1
ATOM 838 N N . ASP A 1 107 ? 6.620 -10.707 -24.123 1.00 42.19 107 ASP A N 1
ATOM 839 C CA . ASP A 1 107 ? 7.503 -10.391 -25.226 1.00 42.19 107 ASP A CA 1
ATOM 840 C C . ASP A 1 107 ? 8.765 -11.210 -24.972 1.00 42.19 107 ASP A C 1
ATOM 842 O O . ASP A 1 107 ? 9.394 -11.082 -23.914 1.00 42.19 107 ASP A O 1
ATOM 846 N N . GLU A 1 108 ? 9.105 -12.080 -25.922 1.00 42.94 108 GLU A N 1
ATOM 847 C CA . GLU A 1 108 ? 10.367 -12.811 -25.994 1.00 42.94 108 GLU A CA 1
ATOM 848 C C . GLU A 1 108 ? 11.522 -11.803 -26.105 1.00 42.94 108 GLU A C 1
ATOM 850 O O . GLU A 1 108 ? 12.157 -11.624 -27.144 1.00 42.94 108 GLU A O 1
ATOM 855 N N . SER A 1 109 ? 11.789 -11.078 -25.023 1.00 43.41 109 SER A N 1
ATOM 856 C CA . SER A 1 109 ? 12.889 -10.142 -24.955 1.00 43.41 109 SER A CA 1
ATOM 857 C C . SER A 1 109 ? 14.182 -10.954 -24.914 1.00 43.41 109 SER A C 1
ATOM 859 O O . SER A 1 109 ? 14.299 -11.907 -24.135 1.00 43.41 109 SER A O 1
ATOM 861 N N . PRO A 1 110 ? 15.172 -10.617 -25.758 1.00 38.41 110 PRO A N 1
ATOM 862 C CA . PRO A 1 110 ? 16.394 -11.395 -25.892 1.00 38.41 110 PRO A CA 1
ATOM 863 C C . PRO A 1 110 ? 17.094 -11.554 -24.538 1.00 38.41 110 PRO A C 1
ATOM 865 O O . PRO A 1 110 ? 17.062 -10.651 -23.700 1.00 38.41 110 PRO A O 1
ATOM 868 N N . ALA A 1 111 ? 17.787 -12.685 -24.361 1.00 47.75 111 ALA A N 1
ATOM 869 C CA . ALA A 1 111 ? 18.432 -13.183 -23.132 1.00 47.75 111 ALA A CA 1
ATOM 870 C C . ALA A 1 111 ? 19.432 -12.235 -22.414 1.00 47.75 111 ALA A C 1
ATOM 872 O O . ALA A 1 111 ? 20.105 -12.631 -21.460 1.00 47.75 111 ALA A O 1
ATOM 873 N N . VAL A 1 112 ? 19.557 -10.991 -22.877 1.00 41.41 112 VAL A N 1
ATOM 874 C CA . VAL A 1 112 ? 20.346 -9.897 -22.306 1.00 41.41 112 VAL A CA 1
ATOM 875 C C . VAL A 1 112 ? 19.632 -9.249 -21.107 1.00 41.41 112 VAL A C 1
ATOM 877 O O . VAL A 1 112 ? 20.297 -8.711 -20.221 1.00 41.41 112 VAL A O 1
ATOM 880 N N . PHE A 1 113 ? 18.304 -9.360 -21.003 1.00 43.38 113 PHE A N 1
ATOM 881 C CA . PHE A 1 113 ? 17.535 -8.876 -19.850 1.00 43.38 113 PHE A CA 1
ATOM 882 C C . PHE A 1 113 ? 17.529 -9.905 -18.707 1.00 43.38 113 PHE A C 1
ATOM 884 O O . PHE A 1 113 ? 16.527 -10.529 -18.393 1.00 43.38 113 PHE A O 1
ATOM 891 N N . LYS A 1 114 ? 18.694 -10.102 -18.075 1.00 43.12 114 LYS A N 1
ATOM 892 C CA . LYS A 1 114 ? 18.860 -10.926 -16.857 1.00 43.12 114 LYS A CA 1
ATOM 893 C C . LYS A 1 114 ? 18.608 -10.167 -15.547 1.00 43.12 114 LYS A C 1
ATOM 895 O O . LYS A 1 114 ? 18.893 -10.693 -14.475 1.00 43.12 114 LYS A O 1
ATOM 900 N N . LYS A 1 115 ? 18.126 -8.925 -15.613 1.00 51.31 115 LYS A N 1
ATOM 901 C CA . LYS A 1 115 ? 17.592 -8.222 -14.442 1.00 51.31 115 LYS A CA 1
ATOM 902 C C . LYS A 1 115 ? 16.077 -8.416 -14.447 1.00 51.31 115 LYS A C 1
ATOM 904 O O . LYS A 1 115 ? 15.516 -8.310 -15.536 1.00 51.31 115 LYS A O 1
ATOM 909 N N . PRO A 1 116 ? 15.440 -8.702 -13.299 1.00 59.00 116 PRO A N 1
ATOM 910 C CA . PRO A 1 116 ? 13.985 -8.736 -13.218 1.00 59.00 116 PRO A CA 1
ATOM 911 C C . PRO A 1 116 ? 13.428 -7.465 -13.860 1.00 59.00 116 PRO A C 1
ATOM 913 O O . PRO A 1 116 ? 13.884 -6.358 -13.556 1.00 59.00 116 PRO A O 1
ATOM 916 N N . ASP A 1 117 ? 12.553 -7.656 -14.847 1.00 69.88 117 ASP A N 1
ATOM 917 C CA . ASP A 1 117 ? 11.965 -6.568 -15.617 1.00 69.88 117 ASP A CA 1
ATOM 918 C C . ASP A 1 117 ? 11.284 -5.606 -14.637 1.00 69.88 117 ASP A C 1
ATOM 920 O O . ASP A 1 117 ? 10.543 -6.038 -13.755 1.00 69.88 117 ASP A O 1
ATOM 924 N N . VAL A 1 118 ? 11.533 -4.301 -14.771 1.00 74.81 118 VAL A N 1
ATOM 925 C CA . VAL A 1 118 ? 10.900 -3.272 -13.931 1.00 74.81 118 VAL A CA 1
ATOM 926 C C . VAL A 1 118 ? 9.378 -3.439 -13.953 1.00 74.81 118 VAL A C 1
ATOM 928 O O . VAL A 1 118 ? 8.733 -3.231 -12.932 1.00 74.81 118 VAL A O 1
ATOM 931 N N . ARG A 1 119 ? 8.814 -3.916 -15.072 1.00 74.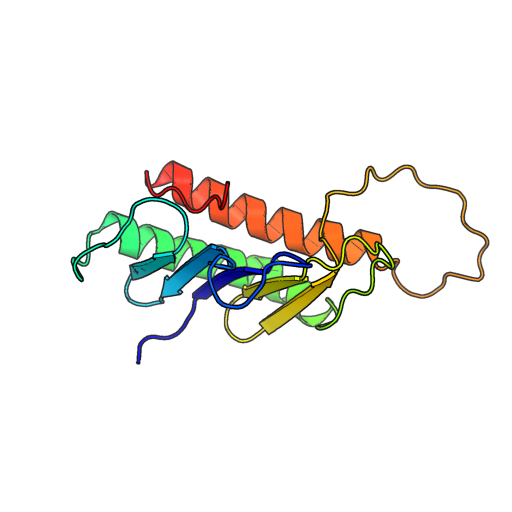69 119 ARG A N 1
ATOM 932 C CA . ARG A 1 119 ? 7.387 -4.242 -15.219 1.00 74.69 119 ARG A CA 1
ATOM 933 C C . ARG A 1 119 ? 6.885 -5.286 -14.218 1.00 74.69 119 ARG A C 1
ATOM 935 O O . ARG A 1 119 ? 5.763 -5.163 -13.741 1.00 74.69 119 ARG A O 1
ATOM 942 N N . PHE A 1 120 ? 7.704 -6.284 -13.880 1.00 79.94 120 PHE A N 1
ATOM 943 C CA . PHE A 1 120 ? 7.349 -7.290 -12.878 1.00 79.94 120 PHE A CA 1
ATOM 944 C C . PHE A 1 120 ? 7.174 -6.638 -11.504 1.00 79.94 120 PHE A C 1
ATOM 946 O O . PHE A 1 120 ? 6.150 -6.827 -10.856 1.00 79.94 120 PHE A O 1
ATOM 953 N N . TYR A 1 121 ? 8.125 -5.790 -11.107 1.00 83.44 121 TYR A N 1
ATOM 954 C CA . TYR A 1 121 ? 8.044 -5.058 -9.844 1.00 83.44 121 TYR A CA 1
ATOM 955 C C . TYR A 1 121 ? 6.917 -4.023 -9.819 1.00 83.44 121 TYR A C 1
ATOM 957 O O . TYR A 1 121 ? 6.308 -3.814 -8.776 1.00 83.44 121 TYR A O 1
ATOM 965 N N . VAL A 1 122 ? 6.614 -3.391 -10.957 1.00 82.31 122 VAL A N 1
ATOM 966 C CA . VAL A 1 122 ? 5.454 -2.497 -11.094 1.00 82.31 122 VAL A CA 1
ATOM 967 C C . VAL A 1 122 ? 4.167 -3.265 -10.800 1.00 82.31 122 VAL A C 1
ATOM 969 O O . VAL A 1 122 ? 3.371 -2.813 -9.983 1.00 82.31 122 VAL A O 1
ATOM 972 N N . ASN A 1 123 ? 3.979 -4.434 -11.419 1.00 83.12 123 ASN A N 1
ATOM 973 C CA . ASN A 1 123 ? 2.790 -5.251 -11.191 1.00 83.12 123 ASN A CA 1
ATOM 974 C C . ASN A 1 123 ? 2.711 -5.739 -9.736 1.00 83.12 123 ASN A C 1
ATOM 976 O O . ASN A 1 123 ? 1.662 -5.574 -9.131 1.00 83.12 123 ASN A O 1
ATOM 980 N N . ALA A 1 124 ? 3.820 -6.201 -9.147 1.00 85.88 124 ALA A N 1
ATOM 981 C CA . ALA A 1 124 ? 3.882 -6.588 -7.734 1.00 85.88 124 ALA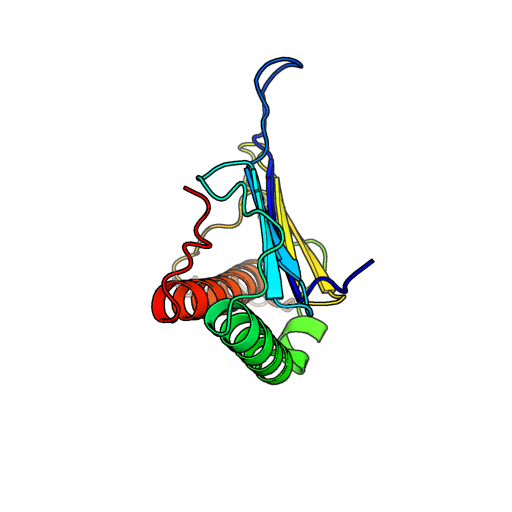 A CA 1
ATOM 982 C C . ALA A 1 124 ? 3.429 -5.459 -6.789 1.00 85.88 124 ALA A C 1
ATOM 984 O O . ALA A 1 124 ? 2.586 -5.656 -5.918 1.00 85.88 124 ALA A O 1
ATOM 985 N N . VAL A 1 125 ? 3.929 -4.235 -6.996 1.00 87.69 125 VAL A N 1
ATOM 986 C CA . VAL A 1 125 ? 3.513 -3.058 -6.212 1.00 87.69 125 VAL A CA 1
ATOM 987 C C . VAL A 1 125 ? 2.019 -2.777 -6.359 1.00 87.69 125 VAL A C 1
ATOM 989 O O . VAL A 1 125 ? 1.355 -2.465 -5.370 1.00 87.69 125 VAL A O 1
ATOM 992 N N . LEU A 1 126 ? 1.491 -2.866 -7.583 1.00 87.69 126 LEU A N 1
ATOM 993 C CA . LEU A 1 126 ? 0.079 -2.610 -7.856 1.00 87.69 126 LEU A CA 1
ATOM 994 C C . LEU A 1 126 ? -0.831 -3.720 -7.319 1.00 87.69 126 LEU A C 1
ATOM 996 O O . LEU A 1 126 ? -1.928 -3.410 -6.869 1.00 87.69 126 LEU A O 1
ATOM 1000 N N . ASP A 1 127 ? -0.383 -4.974 -7.312 1.00 89.00 127 ASP A N 1
ATOM 1001 C CA . ASP A 1 127 ? -1.126 -6.093 -6.733 1.00 89.00 127 ASP A CA 1
ATOM 1002 C C . ASP A 1 127 ? -1.228 -5.943 -5.204 1.00 89.00 127 ASP A C 1
ATOM 1004 O O . ASP A 1 127 ? -2.335 -5.978 -4.668 1.00 89.00 127 ASP A O 1
ATOM 1008 N N . ILE A 1 128 ? -0.124 -5.624 -4.512 1.00 90.38 128 ILE A N 1
ATOM 1009 C CA . ILE A 1 128 ? -0.143 -5.331 -3.063 1.00 90.38 128 ILE A CA 1
ATOM 1010 C C . ILE A 1 128 ? -1.040 -4.119 -2.763 1.00 90.38 128 ILE A C 1
ATOM 1012 O O . ILE A 1 128 ? -1.798 -4.107 -1.789 1.00 90.38 128 ILE A O 1
ATOM 1016 N N . TYR A 1 129 ? -0.970 -3.074 -3.593 1.00 90.12 129 TYR A N 1
ATOM 1017 C CA . TYR A 1 129 ? -1.842 -1.908 -3.459 1.00 90.12 129 TYR A CA 1
ATOM 1018 C C . TYR A 1 129 ? -3.323 -2.269 -3.621 1.00 90.12 129 TYR A C 1
ATOM 1020 O O . TYR A 1 129 ? -4.143 -1.827 -2.812 1.00 90.12 129 TYR A O 1
ATOM 1028 N N . ASP A 1 130 ? -3.667 -3.073 -4.627 1.00 89.75 130 ASP A N 1
ATOM 1029 C CA . ASP A 1 130 ? -5.043 -3.491 -4.880 1.00 89.75 130 ASP A CA 1
ATOM 1030 C C . ASP A 1 130 ? -5.580 -4.372 -3.740 1.00 89.75 130 ASP A C 1
ATOM 1032 O O . ASP A 1 130 ? -6.710 -4.153 -3.304 1.00 89.75 130 ASP A O 1
ATOM 1036 N N . GLU A 1 131 ? -4.764 -5.255 -3.152 1.00 91.56 131 GLU A N 1
ATOM 1037 C CA . GLU A 1 131 ? -5.143 -6.017 -1.951 1.00 91.56 131 GLU A CA 1
ATOM 1038 C C . GLU A 1 131 ? -5.472 -5.110 -0.754 1.00 91.56 131 GLU A C 1
ATOM 1040 O O . GLU A 1 131 ? -6.482 -5.300 -0.068 1.00 91.56 131 GLU A O 1
ATOM 1045 N N . ILE A 1 132 ? -4.656 -4.078 -0.511 1.00 89.62 132 ILE A N 1
ATOM 1046 C CA . ILE A 1 132 ? -4.906 -3.093 0.554 1.00 89.62 132 ILE A CA 1
ATOM 1047 C C . ILE A 1 132 ? -6.184 -2.297 0.273 1.00 89.62 132 ILE A C 1
ATOM 1049 O O . ILE A 1 132 ? -6.977 -2.029 1.181 1.00 89.62 132 ILE A O 1
ATOM 1053 N N . VAL A 1 133 ? -6.394 -1.900 -0.980 1.00 87.44 133 VAL A N 1
ATOM 1054 C CA . VAL A 1 133 ? -7.587 -1.171 -1.412 1.00 87.44 133 VAL A CA 1
ATOM 1055 C C . VAL A 1 133 ? -8.844 -2.015 -1.236 1.00 87.44 133 VAL A C 1
ATOM 1057 O O . VAL A 1 133 ? -9.847 -1.500 -0.735 1.00 87.44 133 VAL A O 1
ATOM 1060 N N . ASP A 1 134 ? -8.798 -3.288 -1.615 1.00 89.19 134 ASP A N 1
ATOM 1061 C CA . ASP A 1 134 ? -9.918 -4.212 -1.494 1.00 89.19 134 ASP A CA 1
ATOM 1062 C C . ASP A 1 134 ? -10.245 -4.494 -0.023 1.00 89.19 134 ASP A C 1
ATOM 1064 O O . ASP A 1 134 ? -11.418 -4.443 0.355 1.00 89.19 134 ASP A O 1
ATOM 1068 N N . ALA A 1 135 ? -9.230 -4.633 0.840 1.00 89.12 135 ALA A N 1
ATOM 1069 C CA . ALA A 1 135 ? -9.424 -4.666 2.291 1.00 89.12 135 ALA A CA 1
ATOM 1070 C C . ALA A 1 135 ? -10.091 -3.376 2.803 1.00 89.12 135 ALA A C 1
ATOM 1072 O O . ALA A 1 135 ? -11.036 -3.419 3.591 1.00 89.12 135 ALA A O 1
ATOM 1073 N N . GLY A 1 136 ? -9.658 -2.208 2.317 1.00 85.88 136 GLY A N 1
ATOM 1074 C CA . GLY A 1 136 ? -10.322 -0.933 2.592 1.00 85.88 136 GLY A CA 1
ATOM 1075 C C . GLY A 1 136 ? -11.814 -0.977 2.254 1.00 85.88 136 GLY A C 1
ATOM 1076 O O . GLY A 1 136 ? -12.653 -0.6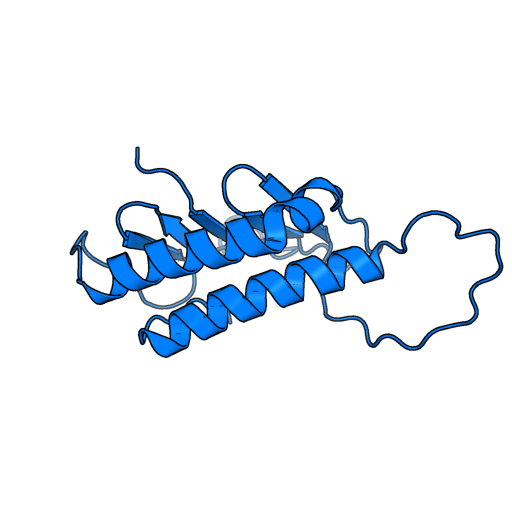49 3.097 1.00 85.88 136 GLY A O 1
ATOM 1077 N N . ILE A 1 137 ? -12.153 -1.427 1.044 1.00 85.81 137 ILE A N 1
ATOM 1078 C CA . ILE A 1 137 ? -13.535 -1.528 0.556 1.00 85.81 137 ILE A CA 1
ATOM 1079 C C . ILE A 1 137 ? -14.361 -2.500 1.408 1.00 85.81 137 ILE A C 1
ATOM 1081 O O . ILE A 1 137 ? -15.501 -2.167 1.741 1.00 85.81 137 ILE A O 1
ATOM 1085 N N . GLU A 1 138 ? -13.799 -3.645 1.808 1.00 86.94 138 GLU A N 1
ATOM 1086 C CA . GLU A 1 138 ? -14.444 -4.626 2.694 1.00 86.94 138 GLU A CA 1
ATOM 1087 C C . GLU A 1 138 ? -14.899 -3.981 4.014 1.00 86.94 138 GLU A C 1
ATOM 1089 O O . GLU A 1 138 ? -16.035 -4.170 4.459 1.00 86.94 138 GLU A O 1
ATOM 1094 N N . TYR A 1 139 ? -14.059 -3.123 4.597 1.00 83.69 139 TYR A N 1
ATOM 1095 C CA . TYR A 1 139 ? -14.389 -2.378 5.815 1.00 83.69 139 TYR A CA 1
ATOM 1096 C C . TYR A 1 139 ? -15.194 -1.088 5.562 1.00 83.69 139 TYR A C 1
ATOM 1098 O O . TYR A 1 139 ? -15.536 -0.368 6.508 1.00 83.69 139 TYR A O 1
ATOM 1106 N N . GLY A 1 140 ? -15.564 -0.799 4.310 1.00 77.31 140 GLY A N 1
ATOM 1107 C CA . GLY A 1 140 ? -16.334 0.383 3.910 1.00 77.31 140 GLY A CA 1
ATOM 1108 C C . GLY A 1 140 ? -15.515 1.678 3.857 1.00 77.31 140 GLY A C 1
ATOM 1109 O O . GLY A 1 140 ? -16.080 2.768 3.963 1.00 77.31 140 GLY A O 1
ATOM 1110 N N . ILE A 1 141 ? -14.195 1.569 3.717 1.00 77.56 141 ILE A N 1
ATOM 1111 C CA . ILE A 1 141 ? -13.229 2.668 3.679 1.00 77.56 141 ILE A CA 1
ATOM 1112 C C . ILE A 1 141 ? -12.671 2.765 2.259 1.00 77.56 141 ILE A C 1
ATOM 1114 O O . ILE A 1 141 ? -11.930 1.908 1.791 1.00 77.56 141 ILE A O 1
ATOM 1118 N N . ASN A 1 142 ? -13.012 3.835 1.544 1.00 78.25 142 ASN A N 1
ATOM 1119 C CA . ASN A 1 142 ? -12.515 4.010 0.186 1.00 78.25 142 ASN A CA 1
ATOM 1120 C C . ASN A 1 142 ? -11.082 4.565 0.198 1.00 78.25 142 ASN A C 1
ATOM 1122 O O . ASN A 1 142 ? -10.884 5.755 0.442 1.00 78.25 142 ASN A O 1
ATOM 1126 N N . LEU A 1 143 ? -10.107 3.698 -0.079 1.00 75.12 143 LEU A N 1
ATOM 1127 C CA . LEU A 1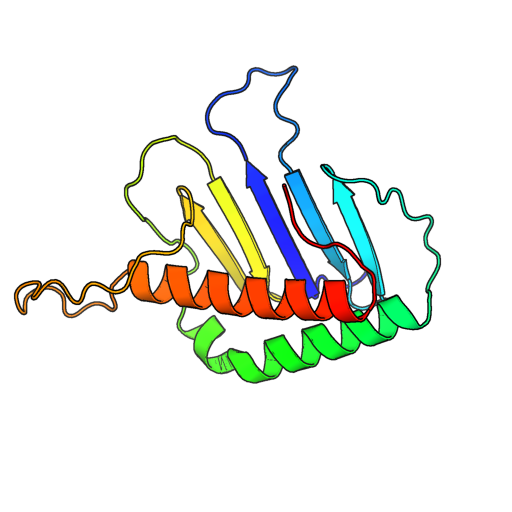 143 ? -8.689 4.053 -0.200 1.00 75.12 143 LEU A CA 1
ATOM 1128 C C . LEU A 1 143 ? -8.275 4.398 -1.639 1.00 75.12 143 LEU A C 1
ATOM 1130 O O . LEU A 1 143 ? -7.145 4.829 -1.857 1.00 75.12 143 LEU A O 1
ATOM 1134 N N . ARG A 1 144 ? -9.169 4.241 -2.630 1.00 70.69 144 ARG A N 1
ATOM 1135 C CA . ARG A 1 144 ? -8.833 4.517 -4.032 1.00 70.69 144 ARG A CA 1
ATOM 1136 C C . ARG A 1 144 ? -8.666 6.007 -4.261 1.00 70.69 144 ARG A C 1
ATOM 1138 O O . ARG A 1 144 ? -9.594 6.801 -4.084 1.00 70.69 144 ARG A O 1
ATOM 1145 N N . ILE A 1 145 ? -7.503 6.357 -4.784 1.00 64.62 145 ILE A N 1
ATOM 1146 C CA . ILE A 1 145 ? -7.259 7.669 -5.355 1.00 64.62 145 ILE A CA 1
ATOM 1147 C C . ILE A 1 145 ? -7.793 7.651 -6.798 1.00 64.62 145 ILE A C 1
ATOM 1149 O O . ILE A 1 145 ? -7.178 7.067 -7.682 1.00 64.62 145 ILE A O 1
ATOM 1153 N N . ARG A 1 146 ? -8.985 8.228 -7.020 1.00 54.66 146 ARG A N 1
ATOM 1154 C CA . ARG A 1 146 ? -9.499 8.563 -8.367 1.00 54.66 146 ARG A CA 1
ATOM 1155 C C . ARG A 1 146 ? -8.852 9.824 -8.866 1.00 54.66 146 ARG A C 1
ATOM 1157 O O . ARG A 1 146 ? -8.682 10.714 -8.009 1.00 54.66 146 ARG A O 1
#

Secondary structure (DSSP, 8-state):
-PPEEEEEEEE-S---TTT---EEEEEETTS-EEEESSS----S---HHHHHHHHHHHHHHHHTHHHHHHS-SEE----TT--EEEEEETTEEEEEES--PPP-------TT--SPPHHHHHHHHHHHHHHHHHHHHHTT------

Foldseek 3Di:
DFFWQKKKWKWFQDDPPPPTPIWMWTQGCQLDIDIDADDDPDDPDSDPLSNVLSVQSVVLCVVCVVVLVVQDQEQEPVDPSRMKMWMDRGPRIHIYDPLDQDDPPVPCDDPPPPDPHSNVSSNVRVVSVVSSQVSCVVSPHHRDRD